Protein AF-A0A931T112-F1 (afdb_monomer)

Radius of gyration: 14.29 Å; Cα contacts (8 Å, |Δi|>4): 202; chains: 1; bounding box: 34×24×44 Å

Foldseek 3Di:
DAFAWKAKDWDFADDPVDPDGTFIWIKIWTADPVRDIFIFTQDDGPCNVLLRCCQPVPVTVVRGGDDLQVLVVSVCCLVVVPPDDDDSSSVSSVRNSSRRSVRSVD

Secondary structure (DSSP, 8-state):
--EEEEEEEEEEEPPTTSSS--EEEEEEEEEETTS-EEEEE---TT-HHHHHHIIIIIIHHHHTT--TT-HHHHHHHHHHS--SPPPHHHHHHHHHHHHHHHHHH-

Nearest PDB structures (foldseek):
  3r25-assembly4_H  TM=9.624E-01  e=2.962E-09  Vibrionales bacterium SWAT-3
  3r25-assembly4_G  TM=9.653E-01  e=3.991E-09  Vibrionales bacterium SWAT-3
  4gir-assembly1_D-2  TM=9.613E-01  e=4.773E-09  Vibrio harveyi 1DA3
  3sbf-assembly2_B  TM=9.410E-01  e=4.236E-09  Vibrionales bacterium SWAT-3
  4gis-assembly1_B  TM=9.615E-01  e=8.667E-09  Vibrio harveyi 1DA3

Sequence (106 aa):
MKISDVRCHLMSVPRPDGPGACRNWLFVEVETDAGLTGLGEATTEYHELAVKAQIEAELRPRLLGMNPAEIERIWQMGYREFWWRRGVVHTSAFSGVDMALWDIAG

Mean predicted aligned error: 4.39 Å

pLDDT: mean 91.14, std 9.54, range [59.72, 98.5]

Solvent-accessible surface area (backbone atoms only — not comparable to full-atom values): 5800 Å² total; per-residue (Å²): 109,26,27,67,44,58,48,73,50,79,44,72,46,78,48,95,89,48,100,55,89,51,59,61,43,29,36,28,40,36,33,30,76,74,75,52,64,12,59,18,60,25,57,42,91,96,41,44,68,59,17,45,48,47,34,60,71,54,45,30,74,69,46,51,68,38,47,56,86,46,52,68,59,55,48,45,48,67,57,67,71,46,87,60,86,80,48,71,50,56,53,30,31,49,48,4,50,51,41,9,38,50,51,62,70,107

Structure (mmCIF, N/CA/C/O backbone):
data_AF-A0A931T112-F1
#
_entry.id   AF-A0A931T112-F1
#
loop_
_atom_site.group_PDB
_atom_site.id
_atom_site.type_symbol
_atom_site.label_atom_id
_atom_site.label_alt_id
_atom_site.label_comp_id
_atom_site.label_asym_id
_atom_site.label_entity_id
_atom_site.label_seq_id
_atom_site.pdbx_PDB_ins_code
_atom_site.Cartn_x
_atom_site.Cartn_y
_atom_site.Cartn_z
_atom_site.occupancy
_atom_site.B_iso_or_equiv
_atom_site.auth_seq_id
_atom_site.auth_comp_id
_atom_site.auth_asym_id
_atom_site.auth_atom_id
_atom_site.pdbx_PDB_model_num
ATOM 1 N N . MET A 1 1 ? -13.950 2.077 13.169 1.00 92.75 1 MET A N 1
ATOM 2 C CA . MET A 1 1 ? -13.437 2.259 11.808 1.00 92.75 1 MET A CA 1
ATOM 3 C C . MET A 1 1 ? -12.335 1.250 11.595 1.00 92.75 1 MET A C 1
ATOM 5 O O . MET A 1 1 ? -11.449 1.147 12.441 1.00 92.75 1 MET A O 1
ATOM 9 N N . LYS A 1 2 ? -12.440 0.463 10.536 1.00 97.31 2 LYS A N 1
ATOM 10 C CA . LYS A 1 2 ? -11.477 -0.565 10.158 1.00 97.31 2 LYS A CA 1
ATOM 11 C C . LYS A 1 2 ? -11.235 -0.495 8.664 1.00 97.31 2 LYS A C 1
ATOM 13 O O . LYS A 1 2 ? -12.157 -0.183 7.918 1.00 97.31 2 LYS A O 1
ATOM 18 N N . ILE A 1 3 ? -10.024 -0.829 8.245 1.00 98.00 3 ILE A N 1
ATOM 19 C CA . ILE A 1 3 ? -9.680 -0.975 6.832 1.00 98.00 3 ILE A CA 1
ATOM 20 C C . ILE A 1 3 ? -10.438 -2.186 6.276 1.00 98.00 3 ILE A C 1
ATOM 22 O O . ILE A 1 3 ? -10.269 -3.307 6.769 1.00 98.00 3 ILE A O 1
ATOM 26 N N . SER A 1 4 ? -11.296 -1.950 5.285 1.00 97.81 4 SER A N 1
ATOM 27 C CA . SER A 1 4 ? -12.098 -2.971 4.606 1.00 97.81 4 SER A CA 1
ATOM 28 C C . SER A 1 4 ? -11.460 -3.438 3.305 1.00 97.81 4 SER A C 1
ATOM 30 O O . SER A 1 4 ? -11.640 -4.597 2.937 1.00 97.81 4 SER A O 1
ATOM 32 N N . ASP A 1 5 ? -10.716 -2.563 2.623 1.00 97.81 5 ASP A N 1
ATOM 33 C CA . ASP A 1 5 ? -9.986 -2.923 1.414 1.00 97.81 5 ASP A CA 1
ATOM 34 C C . ASP A 1 5 ? -8.761 -2.030 1.172 1.00 97.81 5 ASP A C 1
ATOM 36 O O . ASP A 1 5 ? -8.677 -0.915 1.683 1.00 97.81 5 ASP A O 1
ATOM 40 N N . VAL A 1 6 ? -7.811 -2.533 0.381 1.00 97.75 6 VAL A N 1
ATOM 41 C CA . VAL A 1 6 ? -6.670 -1.769 -0.142 1.00 97.75 6 VAL A CA 1
ATOM 42 C C . VAL A 1 6 ? -6.489 -2.128 -1.613 1.00 97.75 6 VAL A C 1
ATOM 44 O O . VAL A 1 6 ? -6.292 -3.303 -1.940 1.00 97.75 6 VAL A O 1
ATOM 47 N N . ARG A 1 7 ? -6.555 -1.136 -2.504 1.00 96.38 7 ARG A N 1
ATOM 48 C CA . ARG A 1 7 ? -6.473 -1.320 -3.960 1.00 96.38 7 ARG A CA 1
ATOM 49 C C . ARG A 1 7 ? -5.389 -0.460 -4.583 1.00 96.38 7 ARG A C 1
ATOM 51 O O . ARG A 1 7 ? -5.009 0.581 -4.057 1.00 96.38 7 ARG A O 1
ATOM 58 N N . CYS A 1 8 ? -4.904 -0.909 -5.736 1.00 96.50 8 CYS A N 1
ATOM 59 C CA . CYS A 1 8 ? -3.918 -0.188 -6.523 1.00 96.50 8 CYS A CA 1
ATOM 60 C C . CYS A 1 8 ? -4.475 0.212 -7.887 1.00 96.50 8 CYS A C 1
ATOM 62 O O . CYS A 1 8 ? -4.946 -0.633 -8.652 1.00 96.50 8 CYS A O 1
ATOM 64 N N . HIS A 1 9 ? -4.309 1.483 -8.239 1.00 95.06 9 HIS A N 1
ATOM 65 C CA . HIS A 1 9 ? -4.663 2.026 -9.545 1.00 95.06 9 HIS A CA 1
ATOM 66 C C . HIS A 1 9 ? -3.386 2.368 -10.304 1.00 95.06 9 HIS A C 1
ATOM 68 O O . HIS A 1 9 ? -2.727 3.371 -10.032 1.00 95.06 9 HIS A O 1
ATOM 74 N N . LEU A 1 10 ? -3.028 1.508 -11.258 1.00 91.25 10 LEU A N 1
ATOM 75 C CA . LEU A 1 10 ? -1.930 1.769 -12.181 1.00 91.25 10 LEU A CA 1
ATOM 76 C C . LEU A 1 10 ? -2.450 2.621 -13.339 1.00 91.25 10 LEU A C 1
ATOM 78 O O . LEU A 1 10 ? -3.227 2.144 -14.167 1.00 91.25 10 LEU A O 1
ATOM 82 N N . MET A 1 11 ? -2.008 3.870 -13.397 1.00 87.94 11 MET A N 1
ATOM 83 C CA . MET A 1 11 ? -2.315 4.792 -14.481 1.00 87.94 11 MET A CA 1
ATOM 84 C C . MET A 1 11 ? -1.099 4.938 -15.382 1.00 87.94 11 MET A C 1
ATOM 86 O O . MET A 1 11 ? -0.005 5.222 -14.914 1.00 87.94 11 MET A O 1
ATOM 90 N N . SER A 1 12 ? -1.297 4.760 -16.682 1.00 82.25 12 SER A N 1
ATOM 91 C CA . SER A 1 12 ? -0.261 4.970 -17.689 1.00 82.25 12 SER A CA 1
ATOM 92 C C . SER A 1 12 ? -0.625 6.197 -18.509 1.00 82.25 12 SER A C 1
ATOM 94 O O . SER A 1 12 ? -1.676 6.212 -19.151 1.00 82.25 12 SER A O 1
ATOM 96 N N . VAL A 1 13 ? 0.246 7.207 -18.521 1.00 74.06 13 VAL A N 1
ATOM 97 C CA . VAL A 1 13 ? 0.098 8.369 -19.404 1.00 74.06 13 VAL A CA 1
ATOM 98 C C . VAL A 1 13 ? 0.928 8.136 -20.670 1.00 74.06 13 VAL A C 1
ATOM 100 O O . VAL A 1 13 ? 2.161 8.043 -20.578 1.00 74.06 13 VAL A O 1
ATOM 103 N N . PRO A 1 14 ? 0.289 8.047 -21.856 1.00 72.25 14 PRO A N 1
ATOM 104 C CA . PRO A 1 14 ? 1.002 7.958 -23.121 1.00 72.25 14 PRO A CA 1
ATOM 105 C C . PRO A 1 14 ? 1.879 9.190 -23.328 1.00 72.25 14 PRO A C 1
ATOM 107 O O . PRO A 1 14 ? 1.489 10.318 -23.019 1.00 72.25 14 PRO A O 1
ATOM 110 N N . ARG A 1 15 ? 3.073 8.981 -23.875 1.00 68.69 15 ARG A N 1
ATOM 111 C CA . ARG A 1 15 ? 3.969 10.082 -24.222 1.00 68.69 15 ARG A CA 1
ATOM 112 C C . ARG A 1 15 ? 3.363 10.922 -25.364 1.00 68.69 15 ARG A C 1
ATOM 114 O O . ARG A 1 15 ? 2.881 10.331 -26.332 1.00 68.69 15 ARG A O 1
ATOM 121 N N . PRO A 1 16 ? 3.409 12.268 -25.305 1.00 72.94 16 PRO A N 1
ATOM 122 C CA . PRO A 1 16 ? 2.920 13.125 -26.393 1.00 72.94 16 PRO A CA 1
ATOM 123 C C . PRO A 1 16 ? 3.690 12.947 -27.714 1.00 72.94 16 PRO A C 1
ATOM 125 O O . PRO A 1 16 ? 3.172 13.258 -28.781 1.00 72.94 16 PRO A O 1
ATOM 128 N N . ASP A 1 17 ? 4.936 12.479 -27.631 1.00 78.44 17 ASP A N 1
ATOM 129 C CA . ASP A 1 17 ? 5.953 12.437 -28.684 1.00 78.44 17 ASP A CA 1
ATOM 130 C C . ASP A 1 17 ? 6.120 11.061 -29.362 1.00 78.44 17 ASP A C 1
ATOM 132 O O . ASP A 1 17 ? 6.963 10.917 -30.246 1.00 78.44 17 ASP A O 1
ATOM 136 N N . GLY A 1 18 ? 5.309 10.055 -29.009 1.00 64.94 18 GLY A N 1
ATOM 137 C CA . GLY A 1 18 ? 5.287 8.750 -29.686 1.00 64.94 18 GLY A CA 1
ATOM 138 C C . GLY A 1 18 ? 5.455 7.542 -28.752 1.00 64.94 18 GLY A C 1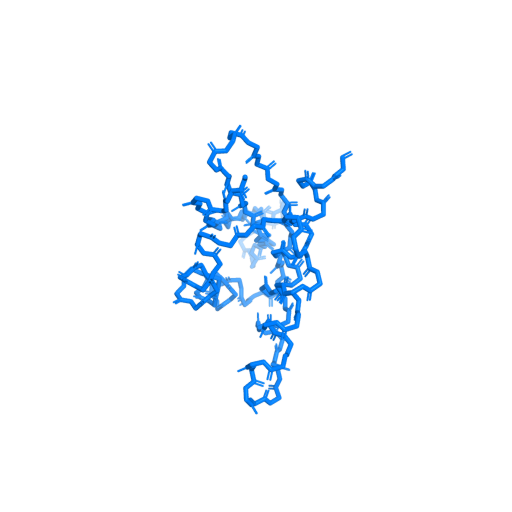
ATOM 139 O O . GLY A 1 18 ? 5.316 7.673 -27.533 1.00 64.94 18 GLY A O 1
ATOM 140 N N . PRO A 1 19 ? 5.725 6.337 -29.302 1.00 59.72 19 PRO A N 1
ATOM 141 C CA . PRO A 1 19 ? 5.804 5.100 -28.530 1.00 59.72 19 PRO A CA 1
ATOM 142 C C . PRO A 1 19 ? 7.122 5.037 -27.741 1.00 59.72 19 PRO A C 1
ATOM 144 O O . PRO A 1 19 ? 8.109 4.448 -28.173 1.00 59.72 19 PRO A O 1
ATOM 147 N N . GLY A 1 20 ? 7.138 5.679 -26.575 1.00 61.16 20 GLY A N 1
ATOM 148 C CA . GLY A 1 20 ? 8.168 5.536 -25.546 1.00 61.16 20 GLY A CA 1
ATOM 149 C C . GLY A 1 20 ? 7.583 4.937 -24.268 1.00 61.16 20 GLY A C 1
ATOM 150 O O . GLY A 1 20 ? 6.363 4.855 -24.122 1.00 61.16 20 GLY A O 1
ATOM 151 N N . ALA A 1 21 ? 8.447 4.533 -23.329 1.00 60.06 21 ALA A N 1
ATOM 152 C CA . ALA A 1 21 ? 8.001 4.050 -22.024 1.00 60.06 21 ALA A CA 1
ATOM 153 C C . ALA A 1 21 ? 7.059 5.090 -21.392 1.00 60.06 21 ALA A C 1
ATOM 155 O O . ALA A 1 21 ? 7.422 6.268 -21.260 1.00 60.06 21 ALA A O 1
ATOM 156 N N . CYS A 1 22 ? 5.827 4.662 -21.114 1.00 66.81 22 CYS A N 1
ATOM 157 C CA . CYS A 1 22 ? 4.794 5.512 -20.541 1.00 66.81 22 CYS A CA 1
ATOM 158 C C . CYS A 1 22 ? 5.209 5.912 -19.127 1.00 66.81 22 CYS A C 1
ATOM 160 O O . CYS A 1 22 ? 5.835 5.124 -18.414 1.00 66.81 22 CYS A O 1
ATOM 162 N N . ARG A 1 23 ? 4.891 7.148 -18.726 1.00 71.62 23 ARG A N 1
ATOM 163 C CA . ARG A 1 23 ? 5.024 7.517 -17.317 1.00 71.62 23 ARG A CA 1
ATOM 164 C C . ARG A 1 23 ? 3.868 6.864 -16.584 1.00 71.62 23 ARG A C 1
ATOM 166 O O . ARG A 1 23 ? 2.711 7.205 -16.832 1.00 71.62 23 ARG A O 1
ATOM 173 N N . ASN A 1 24 ? 4.210 5.894 -15.753 1.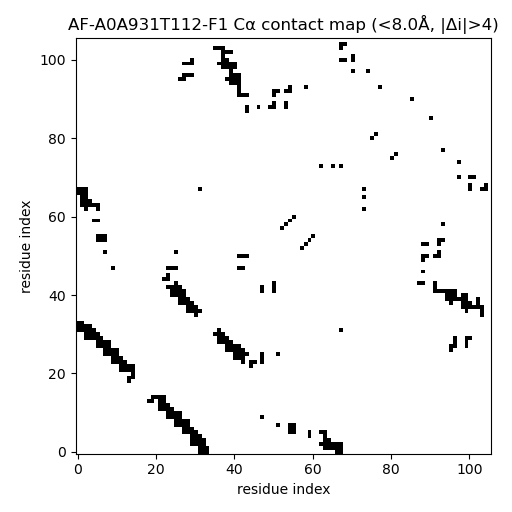00 86.12 24 ASN A N 1
ATOM 174 C CA . ASN A 1 24 ? 3.254 5.197 -14.926 1.00 86.12 24 ASN A CA 1
ATOM 175 C C . ASN A 1 24 ? 3.174 5.895 -13.573 1.00 86.12 24 ASN A C 1
ATOM 177 O O . ASN A 1 24 ? 4.195 6.287 -13.011 1.00 86.12 24 ASN A O 1
ATOM 181 N N . TRP A 1 25 ? 1.961 6.015 -13.060 1.00 91.12 25 TRP A N 1
ATOM 182 C CA . TRP A 1 25 ? 1.691 6.398 -11.686 1.00 91.12 25 TRP A CA 1
ATOM 183 C C . TRP A 1 25 ? 0.937 5.271 -11.010 1.00 91.12 25 TRP A C 1
ATOM 185 O O . TRP A 1 25 ? 0.033 4.676 -11.603 1.00 91.12 25 TRP A O 1
ATOM 195 N N . LEU A 1 26 ? 1.321 4.970 -9.777 1.00 95.12 26 LEU A N 1
ATOM 196 C CA . LEU A 1 26 ? 0.648 3.966 -8.971 1.00 95.12 26 LEU A CA 1
ATOM 197 C C . LEU A 1 26 ? -0.027 4.657 -7.796 1.00 95.12 26 LEU A C 1
ATOM 199 O O . LEU A 1 26 ? 0.648 5.093 -6.869 1.00 95.12 26 LEU A O 1
ATOM 203 N N . PHE A 1 27 ? -1.352 4.734 -7.830 1.00 97.12 27 PHE A N 1
ATOM 204 C CA . PHE A 1 27 ? -2.132 5.215 -6.696 1.00 97.12 27 PHE A CA 1
ATOM 205 C C . PHE A 1 27 ? -2.575 4.050 -5.818 1.00 97.12 27 PHE A C 1
ATOM 207 O O . PHE A 1 27 ? -2.843 2.949 -6.310 1.00 97.12 27 PHE A O 1
ATOM 214 N N . VAL A 1 28 ? -2.651 4.307 -4.519 1.00 98.00 28 VAL A N 1
ATOM 215 C CA . VAL A 1 28 ? -3.123 3.387 -3.490 1.00 98.00 28 VAL A CA 1
ATOM 216 C C . VAL A 1 28 ? -4.404 3.959 -2.913 1.00 98.00 28 VAL A C 1
ATOM 218 O O . VAL A 1 28 ? -4.434 5.112 -2.500 1.00 98.00 28 VAL A O 1
ATOM 221 N N . GLU A 1 29 ? -5.448 3.149 -2.892 1.00 98.25 29 GLU A N 1
ATOM 222 C CA . GLU A 1 29 ? -6.744 3.488 -2.320 1.00 98.25 29 GLU A CA 1
ATOM 223 C C . GLU A 1 29 ? -6.979 2.597 -1.098 1.00 98.25 29 GLU A C 1
ATOM 225 O O . GLU A 1 29 ? -6.862 1.371 -1.191 1.00 98.25 29 GLU A O 1
ATOM 230 N N . VAL A 1 30 ? -7.274 3.202 0.053 1.00 98.50 30 VAL A N 1
ATOM 231 C CA . VAL A 1 30 ? -7.603 2.495 1.299 1.00 98.50 30 VAL A CA 1
ATOM 232 C C . VAL A 1 30 ? -9.064 2.763 1.629 1.00 98.50 30 VAL A C 1
ATOM 234 O O . VAL A 1 30 ? -9.432 3.898 1.917 1.00 98.50 30 VAL A O 1
ATOM 237 N N . GLU A 1 31 ? -9.889 1.720 1.612 1.00 98.19 31 GLU A N 1
ATOM 238 C CA . GLU A 1 31 ? -11.312 1.789 1.952 1.00 98.19 31 GLU A CA 1
ATOM 239 C C . GLU A 1 31 ? -11.530 1.386 3.418 1.00 98.19 31 GLU A C 1
ATOM 241 O O . GLU A 1 31 ? -10.849 0.500 3.950 1.00 98.19 31 GLU A O 1
ATOM 246 N N . THR A 1 32 ? -12.518 1.998 4.072 1.00 98.12 32 THR A N 1
ATOM 247 C CA . THR A 1 32 ? -12.904 1.673 5.451 1.00 98.12 32 THR A CA 1
ATOM 248 C C . THR A 1 32 ? -14.349 1.191 5.565 1.00 98.12 32 THR A C 1
ATOM 250 O O . THR A 1 32 ? -15.224 1.574 4.791 1.00 98.12 32 THR A O 1
ATOM 253 N N . ASP A 1 33 ? -14.635 0.428 6.623 1.00 97.44 33 ASP A N 1
ATOM 254 C CA . ASP A 1 33 ? -15.990 -0.013 6.987 1.00 97.44 33 ASP A CA 1
ATOM 255 C C . ASP A 1 33 ? -16.960 1.134 7.332 1.00 97.44 33 ASP A C 1
ATOM 257 O O . ASP A 1 33 ? -18.170 0.924 7.404 1.00 97.44 33 ASP A O 1
ATOM 261 N N . ALA A 1 34 ? -16.440 2.348 7.527 1.00 95.88 34 ALA A N 1
ATOM 262 C CA . ALA A 1 34 ? -17.209 3.560 7.781 1.00 95.88 34 ALA A CA 1
ATOM 263 C C . ALA A 1 34 ? -17.554 4.337 6.495 1.00 95.88 34 ALA A C 1
ATOM 265 O O . ALA A 1 34 ? -18.173 5.396 6.579 1.00 95.88 34 ALA A O 1
ATOM 266 N N . GLY A 1 35 ? -17.149 3.839 5.321 1.00 95.06 35 GLY A N 1
ATOM 267 C CA . GLY A 1 35 ? -17.356 4.504 4.032 1.00 95.06 35 GLY A CA 1
ATOM 268 C C . GLY A 1 35 ? -16.365 5.633 3.729 1.00 95.06 35 GLY A C 1
ATOM 269 O O . GLY A 1 35 ? -16.517 6.304 2.712 1.00 95.06 35 GLY A O 1
ATOM 270 N N . LEU A 1 36 ? -15.352 5.848 4.579 1.00 97.00 36 LEU A N 1
ATOM 271 C CA . LEU A 1 36 ? -14.232 6.737 4.263 1.00 97.00 36 LEU A CA 1
ATOM 272 C C . LEU A 1 36 ? -13.226 6.018 3.375 1.00 97.00 36 LEU A C 1
ATOM 274 O O . LEU A 1 36 ? -12.981 4.822 3.556 1.00 97.00 36 LEU A O 1
ATOM 278 N N . THR A 1 37 ? -12.639 6.776 2.459 1.00 97.75 37 THR A N 1
ATOM 279 C CA . THR A 1 37 ? -11.601 6.314 1.542 1.00 97.75 37 THR A CA 1
ATOM 280 C C . THR A 1 37 ? -10.465 7.320 1.558 1.00 97.75 37 THR A C 1
ATOM 282 O O . THR A 1 37 ? -10.734 8.518 1.534 1.00 97.75 37 THR A O 1
ATOM 285 N N . GLY A 1 38 ? -9.230 6.832 1.609 1.00 98.06 38 GLY A N 1
ATOM 286 C CA . GLY A 1 38 ? -8.031 7.657 1.487 1.00 98.06 38 GLY A CA 1
ATOM 287 C C . GLY A 1 38 ? -7.220 7.291 0.264 1.00 98.06 38 GLY A C 1
ATOM 288 O O . GLY A 1 38 ? -7.172 6.118 -0.124 1.00 98.06 38 GLY A O 1
ATOM 289 N N . LEU A 1 39 ? -6.555 8.287 -0.310 1.00 98.19 39 LEU A N 1
ATOM 290 C CA . LEU A 1 39 ? -5.709 8.134 -1.479 1.00 98.19 39 LEU A CA 1
ATOM 291 C C . LEU A 1 39 ? -4.243 8.429 -1.151 1.00 98.19 39 LEU A C 1
ATOM 293 O O . LEU A 1 39 ? -3.904 9.396 -0.475 1.00 98.19 39 LEU A O 1
ATOM 297 N N . GLY A 1 40 ? -3.353 7.606 -1.691 1.00 97.88 40 GLY A N 1
ATOM 298 C CA . GLY A 1 40 ? -1.915 7.817 -1.637 1.00 97.88 40 GLY A CA 1
ATOM 299 C C . GLY A 1 40 ? -1.235 7.449 -2.947 1.00 97.88 40 GLY A C 1
ATOM 300 O O . GLY A 1 40 ? -1.840 6.892 -3.862 1.00 97.88 40 GLY A O 1
ATOM 301 N N . GLU A 1 41 ? 0.046 7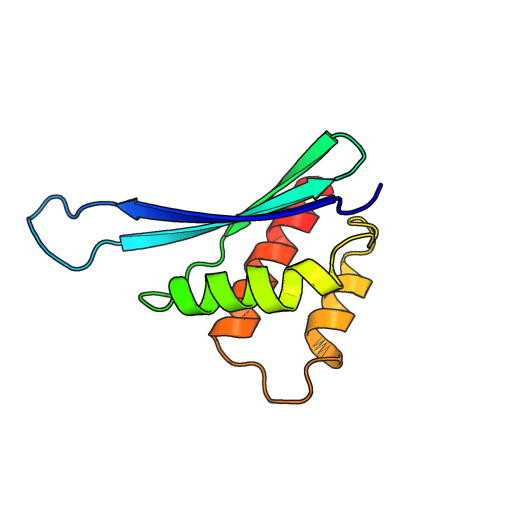.775 -3.050 1.00 96.94 41 GLU A N 1
ATOM 302 C CA . GLU A 1 41 ? 0.844 7.622 -4.265 1.00 96.94 41 GLU A CA 1
ATOM 303 C C . GLU A 1 41 ? 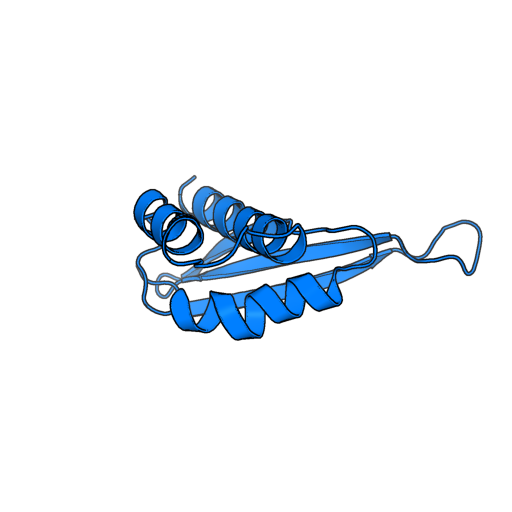2.102 6.786 -3.968 1.00 96.94 41 GLU A C 1
ATOM 305 O O . GLU A 1 41 ? 2.788 6.989 -2.972 1.00 96.94 41 GLU A O 1
ATOM 310 N N . ALA A 1 42 ? 2.368 5.769 -4.783 1.00 96.50 42 ALA A N 1
ATOM 311 C CA . ALA A 1 42 ? 3.423 4.778 -4.562 1.00 96.50 42 ALA A CA 1
ATOM 312 C C . ALA A 1 42 ? 4.269 4.558 -5.823 1.00 96.50 42 ALA A C 1
ATOM 314 O O . ALA A 1 42 ? 4.743 3.446 -6.077 1.00 96.50 42 ALA A O 1
ATOM 315 N N . THR A 1 43 ? 4.426 5.581 -6.663 1.00 93.62 43 THR A N 1
ATOM 316 C CA . THR A 1 43 ? 5.165 5.436 -7.915 1.00 93.62 43 THR A CA 1
ATOM 317 C C . THR A 1 43 ? 6.612 5.061 -7.630 1.00 93.62 43 THR A C 1
ATOM 319 O O . THR A 1 43 ? 7.263 5.532 -6.700 1.00 93.62 43 THR A O 1
ATOM 322 N N . THR A 1 44 ? 7.124 4.137 -8.428 1.00 90.88 44 THR A N 1
ATOM 323 C CA . THR A 1 44 ? 8.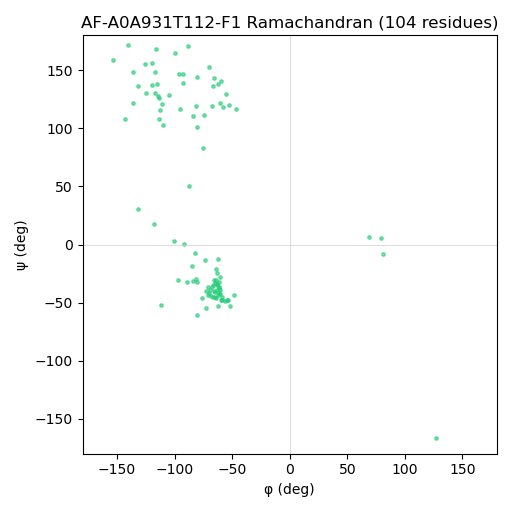542 3.804 -8.467 1.00 90.88 44 THR A CA 1
ATOM 324 C C . THR A 1 44 ? 8.846 3.518 -9.910 1.00 90.88 44 THR A C 1
ATOM 326 O O . THR A 1 44 ? 8.397 2.499 -10.432 1.00 90.88 44 THR A O 1
ATOM 329 N N . GLU A 1 45 ? 9.564 4.436 -10.541 1.00 87.06 45 GLU A N 1
ATOM 330 C CA . GLU A 1 45 ? 9.761 4.494 -11.980 1.00 87.06 45 GLU A CA 1
ATOM 331 C C . GLU A 1 45 ? 10.125 3.115 -12.542 1.00 87.06 45 GLU A C 1
ATOM 333 O O . GLU A 1 45 ? 11.167 2.538 -12.210 1.00 87.06 45 GLU A O 1
ATOM 338 N N . TYR A 1 46 ? 9.247 2.593 -13.401 1.00 85.94 46 TYR A N 1
ATOM 339 C CA . TYR A 1 46 ? 9.359 1.310 -14.104 1.00 85.94 46 TYR A CA 1
ATOM 340 C C . TYR A 1 46 ? 9.240 0.048 -13.234 1.00 85.94 46 TYR A C 1
ATOM 342 O O . TYR A 1 46 ? 9.419 -1.063 -13.735 1.00 85.94 46 TYR A O 1
ATOM 350 N N . HIS A 1 47 ? 8.925 0.188 -11.948 1.00 90.12 47 HIS A N 1
ATOM 351 C CA . HIS A 1 47 ? 8.771 -0.914 -10.994 1.00 90.12 47 HIS A CA 1
ATOM 352 C C . HIS A 1 47 ? 7.352 -0.989 -10.417 1.00 90.12 47 HIS A C 1
ATOM 354 O O . HIS A 1 47 ? 7.122 -1.661 -9.409 1.00 90.12 47 HIS A O 1
ATOM 360 N N . GLU A 1 48 ? 6.372 -0.345 -11.054 1.00 91.12 48 GLU A N 1
ATOM 361 C CA . GLU A 1 48 ? 5.026 -0.188 -10.496 1.00 91.12 48 GLU A CA 1
ATOM 362 C C . GLU A 1 48 ? 4.312 -1.531 -10.330 1.00 91.12 48 GLU A C 1
ATOM 364 O O . GLU A 1 48 ? 3.546 -1.708 -9.390 1.00 91.12 48 GLU A O 1
ATOM 369 N N . LEU A 1 49 ? 4.602 -2.518 -11.184 1.00 92.44 49 LEU A N 1
ATOM 370 C CA . LEU A 1 49 ? 4.058 -3.871 -11.036 1.00 92.44 49 LEU A CA 1
ATOM 371 C C . LEU A 1 49 ? 4.599 -4.586 -9.792 1.00 92.44 49 LEU A C 1
ATOM 373 O O . LEU A 1 49 ? 3.851 -5.303 -9.131 1.00 92.44 49 LEU A O 1
ATOM 377 N N . ALA A 1 50 ? 5.872 -4.373 -9.450 1.00 94.81 50 ALA A N 1
ATOM 378 C CA . ALA A 1 50 ? 6.459 -4.935 -8.237 1.00 94.81 50 ALA A CA 1
ATOM 379 C C . ALA A 1 50 ? 5.882 -4.257 -6.988 1.00 94.81 50 ALA A C 1
ATOM 381 O O . ALA A 1 50 ? 5.542 -4.940 -6.023 1.00 94.81 50 ALA A O 1
ATOM 382 N N . VAL A 1 51 ? 5.709 -2.930 -7.024 1.00 96.06 51 VAL A N 1
ATOM 383 C CA . VAL A 1 51 ? 5.072 -2.179 -5.931 1.00 96.06 51 VAL A CA 1
ATOM 384 C C . VAL A 1 51 ? 3.608 -2.584 -5.772 1.00 96.06 51 VAL A C 1
ATOM 386 O O . VAL A 1 51 ? 3.176 -2.880 -4.661 1.00 96.06 51 VAL A O 1
ATOM 389 N N . LYS A 1 52 ? 2.860 -2.700 -6.873 1.00 96.31 52 LYS A N 1
ATOM 390 C CA . LYS A 1 52 ? 1.481 -3.194 -6.870 1.00 96.31 52 LYS A CA 1
ATOM 391 C C . LYS A 1 52 ? 1.389 -4.580 -6.232 1.00 96.31 52 LYS A C 1
ATOM 393 O O . LYS A 1 52 ? 0.565 -4.786 -5.348 1.00 96.31 52 LYS A O 1
ATOM 398 N N . ALA A 1 53 ? 2.256 -5.510 -6.635 1.00 96.31 53 ALA A N 1
ATOM 399 C CA . ALA A 1 53 ? 2.291 -6.849 -6.054 1.00 96.31 53 ALA A CA 1
ATOM 400 C C . ALA A 1 53 ? 2.614 -6.811 -4.552 1.00 96.31 53 ALA A C 1
ATOM 402 O O . ALA A 1 53 ? 1.962 -7.496 -3.769 1.00 96.31 53 ALA A O 1
ATOM 403 N N . GLN A 1 54 ? 3.561 -5.969 -4.129 1.00 95.25 54 GLN A N 1
ATOM 404 C CA . GLN A 1 54 ? 3.878 -5.770 -2.714 1.00 95.25 54 GLN A CA 1
ATOM 405 C C . GLN A 1 54 ? 2.676 -5.231 -1.921 1.00 95.25 54 GLN A C 1
ATOM 407 O O . GLN A 1 54 ? 2.466 -5.630 -0.776 1.00 95.25 54 GLN A O 1
ATOM 412 N N . ILE A 1 55 ? 1.867 -4.343 -2.498 1.00 96.75 55 ILE A N 1
ATOM 413 C CA . ILE A 1 55 ? 0.670 -3.829 -1.825 1.00 96.75 55 ILE A CA 1
ATOM 414 C C . ILE A 1 55 ? -0.413 -4.908 -1.767 1.00 96.75 55 ILE A C 1
ATOM 416 O O . ILE A 1 55 ? -0.887 -5.235 -0.683 1.00 96.75 55 ILE A O 1
ATOM 420 N N . GLU A 1 56 ? -0.786 -5.490 -2.905 1.00 96.88 56 GLU A N 1
ATOM 421 C CA . GLU A 1 56 ? -1.938 -6.394 -3.003 1.00 96.88 56 GLU A CA 1
ATOM 422 C C . GLU A 1 56 ? -1.695 -7.762 -2.356 1.00 96.88 56 GLU A C 1
ATOM 424 O O . GLU A 1 56 ? -2.603 -8.302 -1.722 1.00 96.88 56 GLU A O 1
ATOM 429 N N . ALA A 1 57 ? -0.495 -8.331 -2.510 1.00 95.44 57 ALA A N 1
ATOM 430 C CA . ALA A 1 57 ? -0.186 -9.673 -2.019 1.00 95.44 57 ALA A CA 1
ATOM 431 C C . ALA A 1 57 ? 0.337 -9.677 -0.577 1.00 95.44 57 ALA A C 1
ATOM 433 O O . ALA A 1 57 ? 0.080 -10.626 0.159 1.00 95.44 57 ALA A O 1
ATOM 434 N N . GLU A 1 58 ? 1.052 -8.628 -0.159 1.00 92.88 58 GLU A N 1
ATOM 435 C CA . GLU A 1 58 ? 1.741 -8.613 1.134 1.00 92.88 58 GLU A CA 1
ATOM 436 C C . GLU A 1 58 ? 1.132 -7.611 2.122 1.00 92.88 58 GLU A C 1
ATOM 438 O O . GLU A 1 58 ? 0.829 -7.982 3.258 1.00 92.88 58 GLU A O 1
ATOM 443 N N . LEU A 1 59 ? 0.953 -6.342 1.746 1.00 94.44 59 LEU A N 1
ATOM 444 C CA . LEU A 1 59 ? 0.462 -5.335 2.697 1.00 94.44 59 LEU A CA 1
ATOM 445 C C . LEU A 1 59 ? -1.041 -5.465 2.955 1.00 94.44 59 LEU A C 1
ATOM 447 O O . LEU A 1 59 ? -1.452 -5.480 4.113 1.00 94.44 59 LEU A O 1
ATOM 451 N N . ARG A 1 60 ? -1.859 -5.620 1.909 1.00 96.94 60 ARG A N 1
ATOM 452 C CA . ARG A 1 60 ? -3.324 -5.687 2.013 1.00 96.94 60 ARG A CA 1
ATOM 453 C C . ARG A 1 60 ? -3.783 -6.730 3.041 1.00 96.94 60 ARG A C 1
ATOM 455 O O . ARG A 1 60 ? -4.482 -6.325 3.964 1.00 96.94 60 ARG A O 1
ATOM 462 N N . PRO A 1 61 ? -3.360 -8.012 3.006 1.00 95.75 61 PRO A N 1
ATOM 463 C CA . PRO A 1 61 ? -3.818 -9.000 3.989 1.00 95.75 61 PRO A CA 1
ATOM 464 C C . PRO A 1 61 ? -3.457 -8.661 5.440 1.00 95.75 61 PRO A C 1
ATOM 466 O O . PRO A 1 61 ? -4.163 -9.083 6.351 1.00 95.75 61 PRO A O 1
ATOM 469 N N . ARG A 1 62 ? -2.365 -7.915 5.661 1.00 94.62 62 ARG A N 1
ATOM 470 C CA . ARG A 1 62 ? -1.928 -7.483 6.998 1.00 94.62 62 ARG A CA 1
ATOM 471 C C . ARG A 1 62 ? -2.706 -6.262 7.496 1.00 94.62 62 ARG A C 1
ATOM 473 O O . ARG A 1 62 ? -2.933 -6.147 8.692 1.00 94.62 62 ARG A O 1
ATOM 480 N N . LEU A 1 63 ? -3.118 -5.381 6.583 1.00 96.44 63 LEU A N 1
ATOM 481 C CA 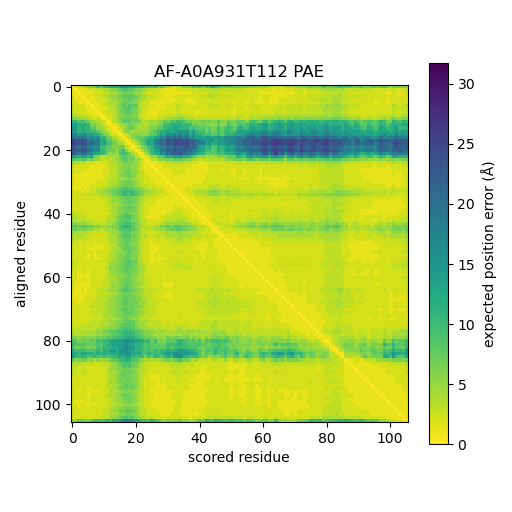. LEU A 1 63 ? -3.837 -4.138 6.884 1.00 96.44 63 LEU A CA 1
ATOM 482 C C . LEU A 1 63 ? -5.337 -4.345 7.116 1.00 96.44 63 LEU A C 1
ATOM 484 O O . LEU A 1 63 ? -5.951 -3.588 7.868 1.00 96.44 63 LEU A O 1
ATOM 488 N N . LEU A 1 64 ? -5.941 -5.357 6.486 1.00 97.75 64 LEU A N 1
ATOM 489 C CA . LEU A 1 64 ? -7.371 -5.633 6.627 1.00 97.75 64 LEU A CA 1
ATOM 490 C C . LEU A 1 64 ? -7.772 -5.813 8.099 1.00 97.75 64 LEU A C 1
ATOM 492 O O . LEU A 1 64 ? -7.181 -6.588 8.848 1.00 97.75 64 LEU A O 1
ATOM 496 N N . GLY A 1 65 ? -8.813 -5.093 8.515 1.00 97.31 65 GLY A N 1
ATOM 497 C CA . GLY A 1 65 ? -9.328 -5.120 9.883 1.00 97.31 65 GLY A CA 1
ATOM 498 C C . GLY A 1 65 ? -8.562 -4.254 10.890 1.00 97.31 65 GLY A C 1
ATOM 499 O O . GLY A 1 65 ? -9.052 -4.090 12.013 1.00 97.31 65 GLY A O 1
ATOM 500 N N . MET A 1 66 ? -7.415 -3.671 10.519 1.00 97.12 66 MET A N 1
ATOM 501 C CA . MET A 1 66 ? -6.714 -2.689 11.353 1.00 97.12 66 MET A CA 1
ATOM 502 C C . MET A 1 66 ? -7.492 -1.370 11.412 1.00 97.12 66 MET A C 1
ATOM 504 O O . MET A 1 66 ? -8.241 -1.031 10.496 1.00 97.12 66 MET A O 1
ATOM 508 N N . ASN A 1 67 ? -7.323 -0.618 12.500 1.00 97.44 67 ASN A N 1
ATOM 509 C CA . ASN A 1 67 ? -7.909 0.712 12.633 1.00 97.44 67 ASN A CA 1
ATOM 510 C C . ASN A 1 67 ? -7.025 1.735 11.890 1.00 97.44 67 ASN A C 1
ATOM 512 O O . ASN A 1 67 ? -5.870 1.895 12.288 1.00 97.44 67 ASN A O 1
ATOM 516 N N . PRO A 1 68 ? -7.534 2.444 10.863 1.00 97.12 68 PRO A N 1
ATOM 517 C CA . PRO A 1 68 ? -6.732 3.394 10.088 1.00 97.12 68 PRO A CA 1
ATOM 518 C C . PRO A 1 68 ? -6.228 4.585 10.919 1.00 97.12 68 PRO A C 1
ATOM 520 O O . PRO A 1 68 ? -5.219 5.180 10.565 1.00 97.12 68 PRO A O 1
ATOM 523 N N . ALA A 1 69 ? -6.861 4.895 12.059 1.00 96.38 69 ALA A N 1
ATOM 524 C CA . ALA A 1 69 ? -6.403 5.950 12.966 1.00 96.38 69 ALA A CA 1
ATOM 525 C C . ALA A 1 69 ? -5.146 5.565 13.775 1.00 96.38 69 ALA A C 1
ATOM 527 O O . ALA A 1 69 ? -4.509 6.422 14.384 1.00 96.38 69 ALA A O 1
ATOM 528 N N . GLU A 1 70 ? -4.763 4.284 13.803 1.00 97.00 70 GLU A N 1
ATOM 529 C CA . GLU A 1 70 ? -3.544 3.818 14.471 1.00 97.00 70 GLU A CA 1
ATOM 530 C C . GLU A 1 70 ? -2.330 3.893 13.526 1.00 97.00 70 GLU A C 1
ATOM 532 O O . GLU A 1 70 ? -1.592 2.917 13.377 1.00 97.00 70 GLU A O 1
ATOM 537 N N . ILE A 1 71 ? -2.125 5.052 12.887 1.00 96.44 71 ILE A N 1
ATOM 538 C CA . ILE A 1 71 ? -1.110 5.264 11.837 1.00 96.44 71 ILE A CA 1
ATOM 539 C C . ILE A 1 71 ? 0.279 4.835 12.316 1.00 96.44 71 ILE A C 1
ATOM 541 O O . ILE A 1 71 ? 0.933 4.035 11.658 1.00 96.44 71 ILE A O 1
ATOM 545 N N . GLU A 1 72 ? 0.695 5.255 13.514 1.00 95.56 72 GLU A N 1
ATOM 546 C CA . GLU A 1 72 ? 1.994 4.867 14.078 1.00 95.56 72 GLU A CA 1
ATOM 547 C C . GLU A 1 72 ? 2.107 3.346 14.282 1.00 95.56 72 GLU A C 1
ATOM 549 O O . GLU A 1 72 ? 3.160 2.763 14.044 1.00 95.56 72 GLU A O 1
ATOM 554 N N . ARG A 1 73 ? 1.024 2.659 14.676 1.00 95.19 73 AR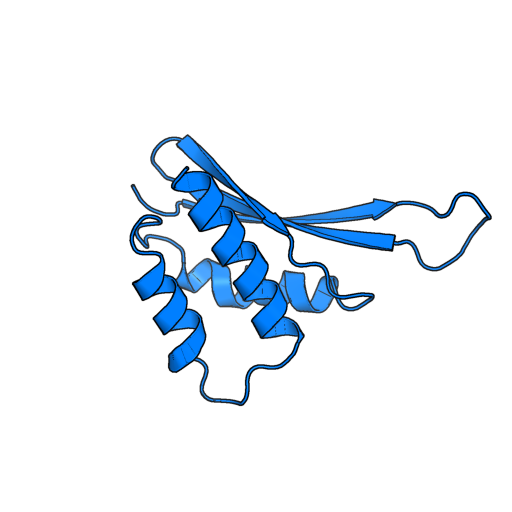G A N 1
ATOM 555 C CA . ARG A 1 73 ? 1.039 1.194 14.833 1.00 95.19 73 ARG A CA 1
ATOM 556 C C . ARG A 1 73 ? 1.221 0.508 13.485 1.00 95.19 73 ARG A C 1
ATOM 558 O O . ARG A 1 73 ? 2.022 -0.419 13.379 1.00 95.19 73 ARG A O 1
ATOM 565 N N . ILE A 1 74 ? 0.493 0.969 12.470 1.00 95.88 74 ILE A N 1
ATOM 566 C CA . ILE A 1 74 ? 0.613 0.469 11.099 1.00 95.88 74 ILE A CA 1
ATOM 567 C C . ILE A 1 74 ? 2.028 0.741 10.574 1.00 95.88 74 ILE A C 1
ATOM 569 O O . ILE A 1 74 ? 2.663 -0.160 10.025 1.00 95.88 74 ILE A O 1
ATOM 573 N N . TRP A 1 75 ? 2.565 1.936 10.828 1.00 93.00 75 TRP A N 1
ATOM 574 C CA . TRP A 1 75 ? 3.928 2.311 10.474 1.00 93.00 75 TRP A CA 1
ATOM 575 C C . TRP A 1 75 ? 4.966 1.403 11.125 1.00 93.00 75 TRP A C 1
ATOM 577 O O . TRP A 1 75 ? 5.829 0.862 10.437 1.00 93.00 75 TRP A O 1
ATOM 587 N N . GLN A 1 76 ? 4.859 1.146 12.429 1.00 92.06 76 GLN A N 1
ATOM 588 C CA . GLN A 1 76 ? 5.766 0.238 13.132 1.00 92.06 76 GLN A CA 1
ATOM 589 C C . GLN A 1 76 ? 5.644 -1.209 12.639 1.00 92.06 76 GLN A C 1
ATOM 591 O O . GLN A 1 76 ? 6.664 -1.892 12.590 1.00 92.06 76 GLN A O 1
ATOM 596 N N . MET A 1 77 ? 4.458 -1.669 12.227 1.00 91.00 77 MET A N 1
ATOM 597 C CA . MET A 1 77 ? 4.284 -2.976 11.580 1.00 91.00 77 MET A CA 1
ATOM 598 C C . MET A 1 77 ? 5.069 -3.027 10.259 1.00 91.00 77 MET A C 1
ATOM 600 O O . MET A 1 77 ? 5.917 -3.899 10.077 1.00 91.00 77 MET A O 1
ATOM 604 N N . GLY A 1 78 ? 4.875 -2.053 9.362 1.00 86.38 78 GLY A N 1
ATOM 605 C CA . GLY A 1 78 ? 5.623 -1.982 8.099 1.00 86.38 78 GLY A CA 1
ATOM 606 C C . GLY A 1 78 ? 7.130 -1.785 8.295 1.00 86.38 78 GLY A C 1
ATOM 607 O O . GLY A 1 78 ? 7.947 -2.320 7.547 1.00 86.38 78 GLY A O 1
ATOM 608 N N . TYR A 1 79 ? 7.524 -1.054 9.337 1.00 86.19 79 TYR A N 1
ATOM 609 C CA . TYR A 1 79 ? 8.918 -0.755 9.629 1.00 86.19 79 TYR A CA 1
ATOM 610 C C . TYR A 1 79 ? 9.611 -1.936 10.336 1.00 86.19 79 TYR A C 1
ATOM 612 O O . TYR A 1 79 ? 10.594 -2.491 9.848 1.00 86.19 79 TYR A O 1
ATOM 620 N N . ARG A 1 80 ? 9.151 -2.349 11.512 1.00 84.38 80 ARG A N 1
ATOM 621 C CA . ARG A 1 80 ? 9.885 -3.296 12.367 1.00 84.38 80 ARG A CA 1
ATOM 622 C C . ARG A 1 80 ? 9.669 -4.756 12.007 1.00 84.38 80 ARG A C 1
ATOM 624 O O . ARG A 1 80 ? 10.586 -5.545 12.208 1.00 84.38 80 ARG A O 1
ATOM 631 N N . GLU A 1 81 ? 8.498 -5.119 11.495 1.00 78.69 81 GLU A N 1
ATOM 632 C CA . GLU A 1 81 ? 8.182 -6.527 11.214 1.00 78.69 81 GLU A CA 1
ATOM 633 C C . GLU A 1 81 ? 8.752 -6.994 9.868 1.00 78.69 81 GLU A C 1
ATOM 635 O O . GLU A 1 81 ? 8.755 -8.187 9.556 1.00 78.69 81 GLU A O 1
ATOM 640 N N . PHE A 1 82 ? 9.309 -6.069 9.081 1.00 76.81 82 PHE A N 1
ATOM 641 C CA . PHE A 1 82 ? 10.068 -6.404 7.889 1.00 76.81 82 PHE A CA 1
ATOM 642 C C . PHE A 1 82 ? 11.500 -6.809 8.268 1.00 76.81 82 PHE A C 1
ATOM 644 O O . PHE A 1 82 ? 12.358 -5.970 8.543 1.00 76.81 82 PHE A O 1
ATOM 651 N N . TRP A 1 83 ? 11.745 -8.121 8.284 1.00 75.44 83 TRP A N 1
ATOM 652 C CA . TRP A 1 83 ? 12.988 -8.745 8.759 1.00 75.44 83 TRP A CA 1
ATOM 653 C C . TRP A 1 83 ? 14.253 -8.341 7.992 1.00 75.44 83 TRP A C 1
ATOM 655 O O . TRP A 1 83 ? 15.342 -8.303 8.564 1.00 75.44 83 TRP A O 1
ATOM 665 N N . TRP A 1 84 ? 14.132 -8.057 6.696 1.00 79.94 84 TRP A N 1
ATOM 666 C CA . TRP A 1 84 ? 15.264 -7.719 5.831 1.00 79.94 84 TRP A CA 1
ATOM 667 C C . TRP A 1 84 ? 15.386 -6.207 5.629 1.00 79.94 84 TRP A C 1
ATOM 669 O O . TRP A 1 84 ? 14.458 -5.451 5.908 1.00 79.94 84 TRP A O 1
ATOM 679 N N . ARG A 1 85 ? 16.530 -5.728 5.121 1.00 74.75 85 ARG A N 1
ATOM 680 C CA . ARG A 1 85 ? 16.639 -4.312 4.735 1.00 74.75 85 ARG A CA 1
ATOM 681 C C . ARG A 1 85 ? 15.568 -4.007 3.694 1.00 74.75 85 ARG A C 1
ATOM 683 O O . ARG A 1 85 ? 15.557 -4.597 2.616 1.00 74.75 85 ARG A O 1
ATOM 690 N N . ARG A 1 86 ? 14.670 -3.092 4.044 1.00 82.31 86 ARG A N 1
ATOM 691 C CA . ARG A 1 86 ? 13.571 -2.662 3.185 1.00 82.31 86 ARG A CA 1
ATOM 692 C C . ARG A 1 86 ? 14.151 -2.060 1.910 1.00 82.31 86 ARG A C 1
ATOM 694 O O . ARG A 1 86 ? 14.993 -1.168 1.966 1.00 82.31 86 ARG A O 1
ATOM 701 N N . GLY A 1 87 ? 13.769 -2.637 0.775 1.00 89.44 87 GLY A N 1
ATOM 702 C CA . GLY A 1 87 ? 14.150 -2.158 -0.549 1.00 89.44 87 GLY A CA 1
ATOM 703 C C . GLY A 1 87 ? 13.155 -1.127 -1.069 1.00 89.44 87 GLY A C 1
ATOM 704 O O . GLY A 1 87 ? 12.068 -0.983 -0.508 1.00 89.44 87 GLY A O 1
ATOM 705 N N . VAL A 1 88 ? 13.511 -0.482 -2.183 1.00 93.44 88 VAL A N 1
ATOM 706 C CA . VAL A 1 88 ? 12.703 0.561 -2.840 1.00 93.44 88 VAL A CA 1
ATOM 707 C C . VAL A 1 88 ? 11.243 0.135 -3.012 1.00 93.44 88 VAL A C 1
ATOM 709 O O . VAL A 1 88 ? 10.344 0.890 -2.674 1.00 93.44 88 VAL A O 1
ATOM 712 N N . VAL A 1 89 ? 10.996 -1.106 -3.442 1.00 94.00 89 VAL A N 1
ATOM 713 C CA . VAL A 1 89 ? 9.633 -1.617 -3.656 1.00 94.00 89 VAL A CA 1
ATOM 714 C C . VAL A 1 89 ? 8.788 -1.556 -2.381 1.00 94.00 89 VAL A C 1
ATOM 716 O O . VAL A 1 89 ? 7.659 -1.074 -2.408 1.00 94.00 89 VAL A O 1
ATOM 719 N N . HIS A 1 90 ? 9.332 -2.024 -1.256 1.00 94.38 90 HIS A N 1
ATOM 720 C CA . HIS A 1 90 ? 8.600 -2.051 0.006 1.00 94.38 90 HIS A CA 1
ATOM 721 C C . HIS A 1 90 ? 8.411 -0.647 0.578 1.00 94.38 90 HIS A C 1
ATOM 723 O O . HIS A 1 90 ? 7.320 -0.318 1.032 1.00 94.38 90 HIS A O 1
ATOM 729 N N . THR A 1 91 ? 9.452 0.188 0.548 1.00 94.38 91 THR A N 1
ATOM 730 C CA . THR A 1 91 ? 9.360 1.552 1.080 1.00 94.38 91 THR A CA 1
ATOM 731 C C . THR A 1 91 ? 8.377 2.406 0.289 1.00 94.38 91 THR A C 1
ATOM 733 O O . THR A 1 91 ? 7.594 3.122 0.904 1.00 94.38 91 THR A O 1
ATOM 736 N N . SER A 1 92 ? 8.355 2.290 -1.042 1.00 95.62 92 SER A N 1
ATOM 737 C CA . SER A 1 92 ? 7.401 3.018 -1.885 1.00 95.62 92 SER A CA 1
ATOM 738 C C . SER A 1 92 ? 5.971 2.521 -1.687 1.00 95.62 92 SER A C 1
ATOM 740 O O . SER A 1 92 ? 5.066 3.328 -1.494 1.00 95.62 92 SER A O 1
ATOM 742 N N . ALA A 1 93 ? 5.770 1.196 -1.647 1.00 95.94 93 ALA A N 1
ATOM 743 C CA . ALA A 1 93 ? 4.469 0.596 -1.346 1.00 95.94 93 ALA A CA 1
ATOM 744 C C . ALA A 1 93 ? 3.908 1.113 -0.017 1.00 95.94 93 ALA A C 1
ATOM 746 O O . ALA A 1 93 ? 2.749 1.514 0.071 1.00 95.94 93 ALA A O 1
ATOM 747 N N . PHE A 1 94 ? 4.752 1.115 1.014 1.00 95.56 94 PHE A N 1
ATOM 748 C CA . PHE A 1 94 ? 4.353 1.521 2.349 1.00 95.56 94 PHE A CA 1
ATOM 749 C C . PHE A 1 94 ? 4.107 3.031 2.452 1.00 95.56 94 PHE A C 1
ATOM 751 O O . PHE A 1 94 ? 3.158 3.440 3.109 1.00 95.56 94 PHE A O 1
ATOM 758 N N . SER A 1 95 ? 4.893 3.853 1.748 1.00 96.25 95 SER A N 1
ATOM 759 C CA . SER A 1 95 ? 4.673 5.303 1.673 1.00 96.25 95 SER A CA 1
ATOM 760 C C . SER A 1 95 ? 3.315 5.655 1.062 1.00 96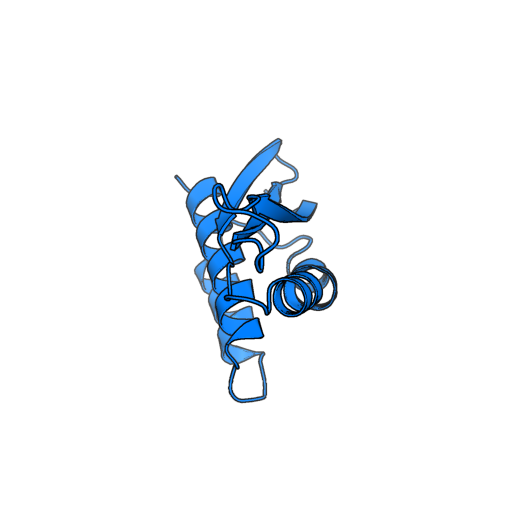.25 95 SER A C 1
ATOM 762 O O . SER A 1 95 ? 2.655 6.571 1.545 1.00 96.25 95 SER A O 1
ATOM 764 N N . GLY A 1 96 ? 2.875 4.928 0.029 1.00 97.44 96 GLY A N 1
ATOM 765 C CA . GLY A 1 96 ? 1.550 5.140 -0.558 1.00 97.44 96 GLY A CA 1
ATOM 766 C C . GLY A 1 96 ? 0.417 4.793 0.403 1.00 97.44 96 GLY A C 1
ATOM 767 O O . GLY A 1 96 ? -0.556 5.533 0.496 1.00 97.44 96 GLY A O 1
ATOM 768 N N . VAL A 1 97 ? 0.561 3.707 1.167 1.00 97.56 97 VAL A N 1
ATOM 769 C CA . VAL A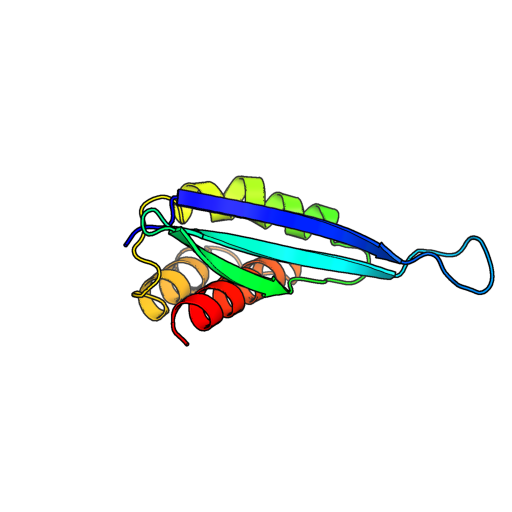 1 97 ? -0.402 3.363 2.225 1.00 97.56 97 VAL A CA 1
ATOM 770 C C . VAL A 1 97 ? -0.415 4.434 3.318 1.00 97.56 97 VAL A C 1
ATOM 772 O O . VAL A 1 97 ? -1.489 4.865 3.714 1.00 97.56 97 VAL A O 1
ATOM 775 N N . ASP A 1 98 ? 0.750 4.886 3.786 1.00 97.31 98 ASP A N 1
ATOM 776 C CA . ASP A 1 98 ? 0.860 5.900 4.844 1.00 97.31 98 ASP A CA 1
ATOM 777 C C . ASP A 1 98 ? 0.164 7.213 4.455 1.00 97.31 98 ASP A C 1
ATOM 779 O O . ASP A 1 98 ? -0.641 7.733 5.224 1.00 97.31 98 ASP A O 1
ATOM 783 N N . MET A 1 99 ? 0.373 7.688 3.222 1.00 98.12 99 MET A N 1
ATOM 784 C CA . MET A 1 99 ? -0.335 8.864 2.706 1.00 98.12 99 MET A CA 1
ATOM 785 C C . MET A 1 99 ? -1.853 8.665 2.666 1.00 98.12 99 MET A C 1
ATOM 787 O O . MET A 1 99 ? -2.579 9.554 3.098 1.00 98.12 99 MET A O 1
ATOM 791 N N . ALA A 1 100 ? -2.336 7.497 2.229 1.00 98.25 100 ALA A N 1
ATOM 792 C CA . ALA A 1 100 ? -3.768 7.195 2.222 1.00 98.25 100 ALA A CA 1
ATOM 793 C C . ALA A 1 100 ? -4.371 7.166 3.639 1.00 98.25 100 ALA A C 1
ATOM 795 O O . ALA A 1 100 ? -5.510 7.579 3.843 1.00 98.25 100 ALA A O 1
ATOM 796 N N . LEU A 1 101 ? -3.616 6.708 4.642 1.00 98.00 101 LEU A N 1
ATOM 797 C CA . LEU A 1 101 ? -4.059 6.745 6.038 1.00 98.00 101 LEU A CA 1
ATOM 798 C C . LEU A 1 101 ? -4.130 8.176 6.579 1.00 98.00 101 LEU A C 1
ATOM 800 O O . LEU A 1 101 ? -5.071 8.506 7.299 1.00 98.00 101 LEU A O 1
ATOM 804 N N . TRP A 1 102 ? -3.166 9.025 6.218 1.00 98.12 102 TRP A N 1
ATOM 805 C CA . TRP A 1 102 ? -3.201 10.447 6.558 1.00 98.12 102 TRP A CA 1
ATOM 806 C C . TRP A 1 102 ? -4.334 11.195 5.854 1.00 98.12 102 TRP A C 1
ATOM 808 O O . TRP A 1 102 ? -4.933 12.068 6.473 1.00 98.12 102 TRP A O 1
ATOM 818 N N . ASP A 1 103 ? -4.672 10.825 4.619 1.00 98.25 103 ASP A N 1
ATOM 819 C CA . ASP A 1 103 ? -5.829 11.366 3.896 1.00 98.25 103 ASP A CA 1
ATOM 820 C C . ASP A 1 103 ? -7.153 11.016 4.600 1.00 98.25 103 ASP A C 1
ATOM 822 O O . ASP A 1 103 ? -8.019 11.868 4.756 1.00 98.25 103 ASP A O 1
ATOM 826 N N . ILE A 1 104 ? -7.283 9.798 5.148 1.00 97.19 104 ILE A N 1
ATOM 827 C CA . ILE A 1 104 ? -8.441 9.409 5.985 1.00 97.19 104 ILE A CA 1
ATOM 828 C C . ILE A 1 104 ? -8.500 10.206 7.299 1.00 97.19 104 ILE A C 1
ATOM 830 O O . ILE A 1 104 ? -9.582 10.391 7.858 1.00 97.19 104 ILE A O 1
ATOM 834 N N . ALA A 1 105 ? -7.347 10.608 7.837 1.00 95.56 105 ALA A N 1
ATOM 835 C CA . ALA A 1 105 ? -7.250 11.289 9.125 1.00 95.56 105 ALA A CA 1
ATOM 836 C C . ALA A 1 105 ? -7.470 12.811 9.051 1.00 95.56 105 ALA A C 1
ATOM 838 O O . ALA A 1 105 ? -7.702 13.415 10.103 1.00 95.56 105 ALA A O 1
ATOM 839 N N . GLY A 1 106 ? -7.347 13.409 7.859 1.00 89.25 106 GLY A N 1
ATOM 840 C CA . GLY A 1 106 ? -7.545 14.843 7.604 1.00 89.25 106 GLY A CA 1
ATOM 841 C C . GLY A 1 106 ? -8.988 15.294 7.786 1.00 89.25 106 GLY A C 1
ATOM 842 O O . GLY A 1 106 ? -9.173 16.362 8.414 1.00 89.25 106 GLY A O 1
#